Protein AF-A0AAW7KCE6-F1 (afdb_monomer_lite)

Sequence (113 aa):
MSLTISEEVKQRLAPFLTETNTFLLVANDGSNPYSSAEGCCMIGDRFIIVPVDQAEAPYTETIANDSFHVYTSTYDQMFLTGHLQLVIHPNAGTITLKNESGILDSNMDIYQH

pLDDT: mean 92.65, std 7.61, range [62.03, 98.44]

Structure (mmCIF, N/CA/C/O backbone):
data_AF-A0AAW7KCE6-F1
#
_entry.id   AF-A0AAW7KCE6-F1
#
loop_
_atom_site.group_PDB
_atom_site.id
_atom_site.type_symbol
_atom_site.label_atom_id
_atom_site.label_alt_id
_atom_site.label_comp_id
_atom_site.label_asym_id
_atom_site.label_entity_id
_atom_site.label_seq_id
_atom_site.pdbx_PDB_ins_code
_atom_site.Cartn_x
_atom_site.Cartn_y
_atom_site.Cartn_z
_atom_site.occupancy
_atom_site.B_iso_or_equiv
_atom_site.auth_seq_id
_atom_site.auth_comp_id
_atom_site.auth_asym_id
_atom_site.auth_atom_id
_atom_site.pdbx_PDB_model_num
ATOM 1 N N . MET A 1 1 ? -6.923 -13.444 -1.304 1.00 94.06 1 MET A N 1
ATOM 2 C CA . MET A 1 1 ? -6.755 -12.403 -0.267 1.00 94.06 1 MET A CA 1
ATOM 3 C C . MET A 1 1 ? -7.714 -11.259 -0.548 1.00 94.06 1 MET A C 1
ATOM 5 O O . MET A 1 1 ? -8.136 -11.104 -1.691 1.00 94.06 1 MET A O 1
ATOM 9 N N . SER A 1 2 ? -8.066 -10.489 0.474 1.00 97.25 2 SER A N 1
ATOM 10 C CA . SER A 1 2 ? -8.848 -9.255 0.342 1.00 97.25 2 SER A CA 1
ATOM 11 C C . SER A 1 2 ? -8.248 -8.171 1.225 1.00 97.25 2 SER A C 1
ATOM 13 O O . SER A 1 2 ? -7.477 -8.482 2.130 1.00 97.25 2 SER A O 1
ATOM 15 N N . LEU A 1 3 ? -8.585 -6.916 0.951 1.00 98.44 3 LEU A N 1
ATOM 16 C CA . LEU A 1 3 ? -8.053 -5.755 1.648 1.00 98.44 3 LEU A CA 1
ATOM 17 C C . LEU A 1 3 ? -9.186 -4.819 2.065 1.00 98.44 3 LEU A C 1
ATOM 19 O O . LEU A 1 3 ? -9.964 -4.381 1.221 1.00 98.44 3 LEU A O 1
ATOM 23 N N . THR A 1 4 ? -9.220 -4.449 3.343 1.00 98.31 4 THR A N 1
ATOM 24 C CA . THR A 1 4 ? -10.021 -3.326 3.852 1.00 98.31 4 THR A CA 1
ATOM 25 C C . THR A 1 4 ? -9.119 -2.122 4.101 1.00 98.31 4 THR A C 1
ATOM 27 O O . THR A 1 4 ? -8.015 -2.260 4.623 1.00 98.31 4 THR A O 1
ATOM 30 N N . ILE A 1 5 ? -9.591 -0.923 3.766 1.00 98.00 5 ILE A N 1
ATOM 31 C CA . ILE A 1 5 ? -8.844 0.327 3.954 1.00 98.00 5 ILE A CA 1
ATOM 32 C C . ILE A 1 5 ? -9.684 1.251 4.831 1.00 98.00 5 ILE A C 1
ATOM 34 O O .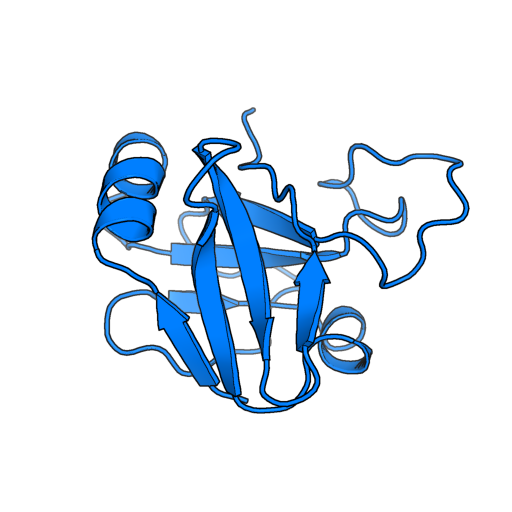 ILE A 1 5 ? -10.846 1.500 4.504 1.00 98.00 5 ILE A O 1
ATOM 38 N N . SER A 1 6 ? -9.123 1.732 5.943 1.00 97.50 6 SER A N 1
ATOM 39 C CA . SER A 1 6 ? -9.818 2.678 6.824 1.00 97.50 6 SER A CA 1
ATOM 40 C C . SER A 1 6 ? -10.028 4.024 6.129 1.00 97.50 6 SER A C 1
ATOM 42 O O . SER A 1 6 ? -9.249 4.410 5.257 1.00 97.50 6 SER A O 1
ATOM 44 N N . GLU A 1 7 ? -11.065 4.760 6.523 1.00 97.00 7 GLU A N 1
ATOM 45 C CA . GLU A 1 7 ? -11.390 6.057 5.917 1.00 97.00 7 GLU A CA 1
ATOM 46 C C . GLU A 1 7 ? -10.234 7.061 6.025 1.00 97.00 7 GLU A C 1
ATOM 48 O O . GLU A 1 7 ? -9.966 7.809 5.088 1.00 97.00 7 GLU A O 1
ATOM 53 N N . GLU A 1 8 ? -9.483 7.036 7.123 1.00 96.62 8 GLU A N 1
ATOM 54 C CA . GLU A 1 8 ? -8.312 7.890 7.323 1.00 96.62 8 GLU A CA 1
ATOM 55 C C . GLU A 1 8 ? -7.185 7.562 6.335 1.00 96.62 8 GLU A C 1
ATOM 57 O O . GLU A 1 8 ? -6.525 8.467 5.822 1.00 96.62 8 GLU A O 1
ATOM 62 N N . VAL A 1 9 ? -6.978 6.278 6.021 1.00 97.19 9 VAL A N 1
ATOM 63 C CA . VAL A 1 9 ? -6.010 5.884 4.988 1.00 97.19 9 VAL A CA 1
ATOM 64 C C . VAL A 1 9 ? -6.502 6.322 3.610 1.00 97.19 9 VAL A C 1
ATOM 66 O O . VAL A 1 9 ? -5.711 6.874 2.848 1.00 97.19 9 VAL A O 1
ATOM 69 N N . LYS A 1 10 ? -7.798 6.169 3.301 1.00 96.06 10 LYS A N 1
ATOM 70 C CA . LYS A 1 10 ? -8.374 6.659 2.033 1.00 96.06 10 LYS A CA 1
ATOM 71 C C . LYS A 1 10 ? -8.138 8.159 1.855 1.00 96.06 10 LYS A C 1
ATOM 73 O O . LYS A 1 10 ? -7.683 8.586 0.798 1.00 96.06 10 LYS A O 1
ATOM 78 N N . GLN A 1 11 ? -8.374 8.950 2.903 1.00 95.00 11 GLN A N 1
ATOM 79 C CA . GLN A 1 11 ? -8.121 10.395 2.895 1.00 95.00 11 GLN A CA 1
ATOM 80 C C . GLN A 1 11 ? -6.646 10.731 2.662 1.00 95.00 11 GLN A C 1
ATOM 82 O O . GLN A 1 11 ? -6.343 11.694 1.961 1.00 95.00 11 GLN A O 1
ATOM 87 N N . ARG A 1 12 ? -5.722 9.941 3.221 1.00 94.44 12 ARG A N 1
ATOM 88 C CA . ARG A 1 12 ? -4.283 10.138 3.012 1.00 94.44 12 ARG A CA 1
ATOM 89 C C . ARG A 1 12 ? -3.813 9.706 1.622 1.00 94.44 12 ARG A C 1
ATOM 91 O O . ARG A 1 12 ? -2.869 10.304 1.120 1.00 94.44 12 ARG A O 1
ATOM 98 N N . LEU A 1 13 ? -4.446 8.708 1.010 1.00 94.00 13 LEU A N 1
ATOM 99 C CA . LEU A 1 13 ? -4.130 8.266 -0.352 1.00 94.00 13 LEU A CA 1
ATOM 100 C C . LEU A 1 13 ? -4.686 9.209 -1.423 1.00 94.00 13 LEU A C 1
ATOM 102 O O . LEU A 1 13 ? -4.059 9.369 -2.465 1.00 94.00 13 LEU A O 1
ATOM 106 N N . ALA A 1 14 ? -5.825 9.854 -1.160 1.00 93.62 14 ALA A N 1
ATOM 107 C CA . ALA A 1 14 ? -6.542 10.678 -2.134 1.00 93.62 14 ALA A CA 1
ATOM 108 C C . ALA A 1 14 ? -5.680 11.704 -2.906 1.00 93.62 14 ALA A C 1
ATOM 110 O O . ALA A 1 14 ? -5.898 11.837 -4.105 1.00 93.62 14 ALA A O 1
ATOM 111 N N . PRO A 1 15 ? -4.694 12.404 -2.306 1.00 93.94 15 PRO A N 1
ATOM 112 C CA . PRO A 1 15 ? -3.859 13.357 -3.043 1.00 93.94 15 PRO A CA 1
ATOM 113 C C . PRO A 1 15 ? -2.890 12.723 -4.050 1.00 93.94 15 PRO A C 1
ATOM 115 O O . PRO A 1 15 ? -2.360 13.438 -4.895 1.00 93.94 15 PRO A O 1
ATOM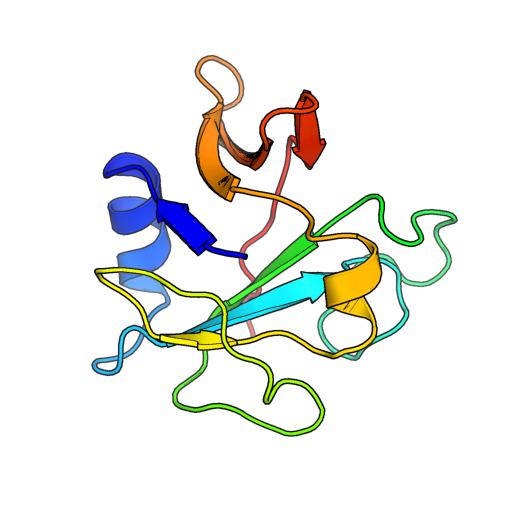 118 N N . PHE A 1 16 ? -2.612 11.422 -3.927 1.00 92.31 16 PHE A N 1
ATOM 119 C CA . PHE A 1 16 ? -1.633 10.709 -4.753 1.00 92.31 16 PHE A CA 1
ATOM 120 C C . PHE A 1 16 ? -2.275 9.849 -5.839 1.00 92.31 16 PHE A C 1
ATOM 122 O O . PHE A 1 16 ? -1.600 9.441 -6.779 1.00 92.31 16 PHE A O 1
ATOM 129 N N . LEU A 1 17 ? -3.559 9.534 -5.686 1.00 89.25 17 LEU A N 1
ATOM 130 C CA . LEU A 1 17 ? -4.291 8.697 -6.621 1.00 89.25 17 LEU A CA 1
ATOM 131 C C . LEU A 1 17 ? -4.851 9.536 -7.766 1.00 89.25 17 LEU A C 1
ATOM 133 O O . LEU A 1 17 ? -5.267 10.681 -7.585 1.00 89.25 17 LEU A O 1
ATOM 137 N N . THR A 1 18 ? -4.893 8.932 -8.947 1.00 84.69 18 THR A N 1
ATOM 138 C CA . THR A 1 18 ? -5.588 9.492 -10.104 1.00 84.69 18 THR A CA 1
ATOM 139 C C . THR A 1 18 ? -7.060 9.076 -10.099 1.00 84.69 18 THR A C 1
ATOM 141 O O . THR A 1 18 ? -7.536 8.408 -9.176 1.00 84.69 18 THR A O 1
ATOM 144 N N . GLU A 1 19 ? -7.815 9.466 -11.130 1.00 84.31 19 GLU A N 1
ATOM 145 C CA . GLU A 1 19 ? -9.252 9.170 -11.231 1.00 84.31 19 GLU A CA 1
ATOM 146 C C . GLU A 1 19 ? -9.573 7.666 -11.203 1.00 84.31 19 GLU A C 1
ATOM 148 O O . GLU A 1 19 ? -10.701 7.280 -10.896 1.00 84.31 19 GLU A O 1
ATOM 153 N N . THR A 1 20 ? -8.592 6.804 -11.490 1.00 86.25 20 THR A N 1
ATOM 154 C CA . THR A 1 20 ? -8.771 5.349 -11.501 1.00 86.25 20 THR A CA 1
ATOM 155 C C . THR A 1 20 ? -8.688 4.713 -10.117 1.00 86.25 20 THR A C 1
ATOM 157 O O . THR A 1 20 ? -8.944 3.516 -10.012 1.00 86.25 20 THR A O 1
ATOM 160 N N . ASN A 1 21 ? -8.339 5.455 -9.054 1.00 93.50 21 ASN A N 1
ATOM 161 C CA . ASN A 1 21 ? -8.182 4.917 -7.692 1.00 93.50 21 ASN A CA 1
ATOM 162 C C . ASN A 1 21 ? -7.378 3.601 -7.666 1.00 93.50 21 ASN A C 1
ATOM 164 O O . ASN A 1 21 ? -7.750 2.632 -6.998 1.00 93.50 21 ASN A O 1
ATOM 168 N N . THR A 1 22 ? -6.301 3.550 -8.451 1.00 96.25 22 THR A N 1
ATOM 169 C CA . THR A 1 22 ? -5.487 2.348 -8.636 1.00 96.25 22 THR A CA 1
ATOM 170 C C . THR A 1 22 ? -4.152 2.488 -7.909 1.00 96.25 22 THR A C 1
ATOM 172 O O . THR A 1 22 ? -3.527 3.548 -7.916 1.00 96.25 22 THR A O 1
ATOM 175 N N . PHE A 1 23 ? -3.707 1.420 -7.250 1.00 97.44 23 PHE A N 1
ATOM 176 C CA . PHE A 1 23 ? -2.373 1.370 -6.657 1.00 97.44 23 PHE A CA 1
ATOM 177 C C . PHE A 1 23 ? -1.822 -0.055 -6.597 1.00 97.44 23 PHE A C 1
ATOM 179 O O . PHE A 1 23 ? -2.564 -1.041 -6.648 1.00 97.44 23 PHE A O 1
ATOM 186 N N . LEU A 1 24 ? -0.505 -0.154 -6.445 1.00 97.75 24 LEU A N 1
ATOM 187 C CA . LEU A 1 24 ? 0.204 -1.393 -6.166 1.00 97.75 24 LEU A CA 1
ATOM 188 C C . LEU A 1 24 ? 0.505 -1.501 -4.669 1.00 97.75 24 LEU A C 1
ATOM 190 O O . LEU A 1 24 ? 0.903 -0.520 -4.036 1.00 97.75 24 LEU A O 1
ATOM 194 N N . LEU A 1 25 ? 0.345 -2.696 -4.109 1.00 97.62 25 LEU A N 1
ATOM 195 C CA . LEU A 1 25 ? 0.840 -3.054 -2.783 1.00 97.62 25 LEU A CA 1
ATOM 196 C C . LEU A 1 25 ? 2.007 -4.024 -2.959 1.00 97.62 25 LEU A C 1
ATOM 198 O O . LEU A 1 25 ? 1.793 -5.181 -3.326 1.00 97.62 25 LEU A O 1
ATOM 202 N N . VAL A 1 26 ? 3.229 -3.547 -2.733 1.00 95.94 26 VAL A N 1
ATOM 203 C CA . VAL A 1 26 ? 4.456 -4.274 -3.104 1.00 95.94 26 VAL A CA 1
ATOM 204 C C . VAL A 1 26 ? 5.433 -4.336 -1.939 1.00 95.94 26 VAL A C 1
ATOM 206 O O . VAL A 1 26 ? 5.396 -3.477 -1.050 1.00 95.94 26 VAL A O 1
ATOM 209 N N . ALA A 1 27 ? 6.304 -5.345 -1.922 1.00 94.56 27 ALA A N 1
ATOM 210 C CA . ALA A 1 27 ? 7.372 -5.426 -0.937 1.00 94.56 27 ALA A CA 1
ATOM 211 C C . ALA A 1 27 ? 8.313 -4.219 -1.056 1.00 94.56 27 ALA A C 1
ATOM 213 O O . ALA A 1 27 ? 8.627 -3.736 -2.144 1.00 94.56 27 ALA A O 1
ATOM 214 N N . ASN A 1 28 ? 8.787 -3.736 0.084 1.00 93.00 28 ASN A N 1
ATOM 215 C CA . ASN A 1 28 ? 9.798 -2.697 0.185 1.00 93.00 28 ASN A CA 1
ATOM 216 C C . ASN A 1 28 ? 11.089 -3.299 0.757 1.00 93.00 28 ASN A C 1
ATOM 218 O O . ASN A 1 28 ? 11.498 -2.974 1.870 1.00 93.00 28 ASN A O 1
ATOM 222 N N . ASP A 1 29 ? 11.695 -4.213 -0.000 1.00 88.88 29 ASP A N 1
ATOM 223 C CA . ASP A 1 29 ? 12.812 -5.065 0.429 1.00 88.88 29 ASP A CA 1
ATOM 224 C C . ASP A 1 29 ? 14.020 -5.076 -0.534 1.00 88.88 29 ASP A C 1
ATOM 226 O O . ASP A 1 29 ? 14.896 -5.934 -0.443 1.00 88.88 29 ASP A O 1
ATOM 230 N N . GLY A 1 30 ? 14.066 -4.139 -1.480 1.00 88.38 30 GLY A N 1
ATOM 231 C CA . GLY A 1 30 ? 15.101 -4.022 -2.508 1.00 88.38 30 GLY A CA 1
ATOM 232 C C . GLY A 1 30 ? 14.918 -4.957 -3.708 1.00 88.38 30 GLY A C 1
ATOM 233 O O . GLY A 1 30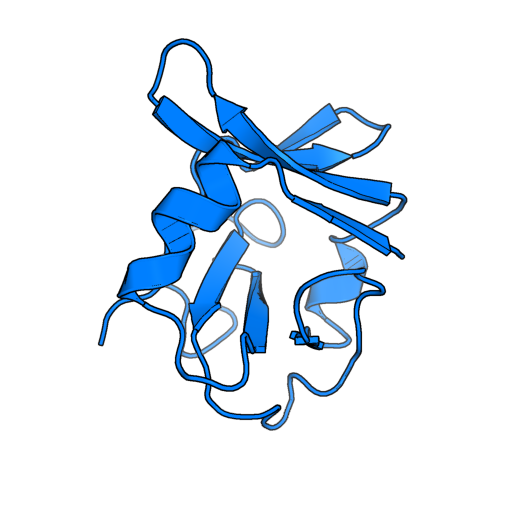 ? 15.737 -4.924 -4.623 1.00 88.38 30 GLY A O 1
ATOM 234 N N . SER A 1 31 ? 13.866 -5.783 -3.740 1.00 87.62 31 SER A N 1
ATOM 235 C CA . SER A 1 31 ? 13.611 -6.718 -4.850 1.00 87.62 31 SER A CA 1
ATOM 236 C C . SER A 1 31 ? 13.047 -6.060 -6.111 1.00 87.62 31 SER A C 1
ATOM 238 O O . SER A 1 31 ? 12.991 -6.699 -7.164 1.00 87.62 31 SER A O 1
ATOM 240 N N . ASN A 1 32 ? 12.610 -4.800 -6.023 1.00 90.25 32 ASN A N 1
ATOM 241 C CA . ASN A 1 32 ? 11.900 -4.125 -7.098 1.00 90.25 32 ASN A CA 1
ATOM 242 C C . ASN A 1 32 ? 12.186 -2.613 -7.187 1.00 90.25 32 ASN A C 1
ATOM 244 O O . ASN A 1 32 ? 12.669 -2.033 -6.214 1.00 90.25 32 ASN A O 1
ATOM 248 N N . PRO A 1 33 ? 11.860 -1.961 -8.326 1.00 91.19 33 PRO A N 1
ATOM 249 C CA . PRO A 1 33 ? 12.204 -0.557 -8.580 1.00 91.19 33 PRO A CA 1
ATOM 250 C C . PRO A 1 33 ? 11.546 0.469 -7.649 1.00 91.19 33 PRO A C 1
ATOM 252 O O . PRO A 1 33 ? 12.001 1.609 -7.596 1.00 91.19 33 PRO A O 1
ATOM 255 N N . TYR A 1 34 ? 10.477 0.097 -6.939 1.00 92.44 34 TYR A N 1
ATOM 256 C CA . TYR A 1 34 ? 9.777 0.984 -6.004 1.00 92.44 34 TYR A CA 1
ATOM 257 C C . TYR A 1 34 ? 10.359 0.952 -4.600 1.00 92.44 34 TYR A C 1
ATOM 259 O O . TYR A 1 34 ? 10.003 1.780 -3.758 1.00 92.44 34 TYR A O 1
ATOM 267 N N . SER A 1 35 ? 11.231 -0.013 -4.321 1.00 88.25 35 SER A N 1
ATOM 268 C CA . SER A 1 35 ? 11.768 -0.171 -2.987 1.00 88.25 35 SER A CA 1
ATOM 269 C C . SER A 1 35 ? 12.770 0.928 -2.642 1.00 88.25 35 SER A C 1
ATOM 271 O O . SER A 1 35 ? 13.695 1.223 -3.390 1.00 88.25 35 SER A O 1
ATOM 273 N N . SER A 1 36 ? 12.619 1.482 -1.442 1.00 83.81 36 SER A N 1
ATOM 274 C CA . SER A 1 36 ? 13.573 2.390 -0.805 1.00 83.81 36 SER A CA 1
ATOM 275 C C . SER A 1 36 ? 14.558 1.674 0.130 1.00 83.81 36 SER A C 1
ATOM 277 O O . SER A 1 36 ? 15.382 2.325 0.770 1.00 83.81 36 SER A O 1
ATOM 279 N N . ALA A 1 37 ? 14.480 0.343 0.234 1.00 78.62 37 ALA A N 1
ATOM 280 C CA . ALA A 1 37 ? 15.222 -0.478 1.192 1.00 78.62 37 ALA A CA 1
ATOM 281 C C . ALA A 1 37 ? 16.394 -1.252 0.556 1.00 78.62 37 ALA A C 1
ATOM 283 O O . ALA A 1 37 ? 16.712 -2.366 0.981 1.00 78.62 37 ALA A O 1
ATOM 284 N N . GLU A 1 38 ? 17.045 -0.681 -0.461 1.00 66.12 38 GLU A N 1
ATOM 285 C CA . GLU A 1 38 ? 18.192 -1.308 -1.125 1.00 66.12 38 GLU A CA 1
ATOM 286 C C . GLU A 1 38 ? 19.274 -1.728 -0.108 1.00 66.12 38 GLU A C 1
ATOM 288 O O . GLU A 1 38 ? 19.783 -0.920 0.670 1.00 66.12 38 GLU A O 1
ATOM 293 N N . GLY A 1 39 ? 19.630 -3.017 -0.098 1.00 62.03 39 GLY A N 1
ATOM 294 C CA . GLY A 1 39 ? 20.696 -3.553 0.756 1.00 62.03 39 GLY A CA 1
ATOM 295 C C . GLY A 1 39 ? 20.332 -3.779 2.231 1.00 62.03 39 GLY A C 1
ATOM 296 O O . GLY A 1 39 ? 21.208 -4.166 3.008 1.00 62.03 39 GLY A O 1
ATOM 297 N N . CYS A 1 40 ? 19.074 -3.587 2.641 1.00 62.66 40 CYS A N 1
ATOM 298 C CA . CYS A 1 40 ? 18.602 -3.976 3.972 1.00 62.66 40 CYS A CA 1
ATOM 299 C C . CYS A 1 40 ? 18.077 -5.424 3.984 1.00 62.66 40 CYS A C 1
ATOM 301 O O . CYS A 1 40 ? 17.363 -5.848 3.082 1.00 62.66 40 CYS A O 1
ATOM 303 N N . CYS A 1 41 ? 18.384 -6.189 5.039 1.00 67.31 41 CYS A N 1
ATOM 304 C CA . CYS A 1 41 ? 17.799 -7.516 5.280 1.00 67.31 41 CYS A CA 1
ATOM 305 C C . CYS A 1 41 ? 16.327 -7.390 5.723 1.00 67.31 41 CYS A C 1
ATOM 307 O O . CYS A 1 41 ? 16.023 -7.626 6.888 1.00 67.31 41 CYS A O 1
ATOM 309 N N . MET A 1 42 ? 15.438 -6.957 4.827 1.00 77.00 42 MET A N 1
ATOM 310 C CA . MET A 1 42 ? 14.016 -6.682 5.109 1.00 77.00 42 MET A CA 1
ATOM 311 C C . MET A 1 42 ? 13.065 -7.449 4.173 1.00 77.00 42 MET A C 1
ATOM 313 O O . MET A 1 42 ? 11.947 -7.006 3.925 1.00 77.00 42 MET A O 1
ATOM 317 N N . ILE A 1 43 ? 13.514 -8.592 3.639 1.00 81.12 43 ILE A N 1
ATOM 318 C CA . ILE A 1 43 ? 12.741 -9.449 2.725 1.00 81.12 43 ILE A CA 1
ATOM 319 C C . ILE A 1 43 ? 11.381 -9.785 3.336 1.00 81.12 43 ILE A C 1
ATOM 321 O O . ILE A 1 43 ? 11.320 -10.453 4.364 1.00 81.12 43 ILE A O 1
ATOM 325 N N . GLY A 1 44 ? 10.306 -9.337 2.684 1.00 77.81 44 GLY A N 1
ATOM 326 C CA . GLY A 1 44 ? 8.928 -9.608 3.103 1.00 77.81 44 GLY A CA 1
ATOM 327 C C . GLY A 1 44 ? 8.461 -8.925 4.397 1.00 77.81 44 GLY A C 1
ATOM 328 O O . GLY A 1 44 ? 7.332 -9.172 4.814 1.00 77.81 44 GLY A O 1
ATOM 329 N N . ASP A 1 45 ? 9.287 -8.070 5.010 1.00 86.06 45 ASP A N 1
ATOM 330 C CA . ASP A 1 45 ? 9.005 -7.428 6.308 1.00 86.06 45 ASP A CA 1
ATOM 331 C C . ASP A 1 45 ? 8.530 -5.973 6.179 1.00 86.06 45 ASP A C 1
ATOM 333 O O . ASP A 1 45 ? 8.075 -5.368 7.151 1.00 86.06 45 ASP A O 1
ATOM 337 N N . ARG A 1 46 ? 8.659 -5.377 4.990 1.00 92.94 46 ARG A N 1
ATOM 338 C CA . ARG A 1 46 ? 8.192 -4.017 4.710 1.00 92.94 46 ARG A CA 1
ATOM 339 C C . ARG A 1 46 ? 7.439 -3.965 3.403 1.00 92.94 46 ARG A C 1
ATOM 341 O O . ARG A 1 46 ? 7.749 -4.704 2.469 1.00 92.94 46 ARG A O 1
ATOM 348 N N . PHE A 1 47 ? 6.494 -3.039 3.323 1.00 95.81 47 PHE A N 1
ATOM 349 C CA . PHE A 1 47 ? 5.665 -2.839 2.144 1.00 95.81 47 PHE A CA 1
ATOM 350 C C . PHE A 1 47 ? 5.525 -1.353 1.826 1.00 95.81 47 PHE A C 1
ATOM 352 O O . PHE A 1 47 ? 5.665 -0.484 2.688 1.00 95.81 47 PHE A O 1
ATOM 359 N N . ILE A 1 48 ? 5.238 -1.056 0.566 1.00 95.81 48 ILE A N 1
ATOM 360 C CA . ILE A 1 48 ? 5.022 0.304 0.079 1.00 95.81 48 ILE A CA 1
ATOM 361 C C . ILE A 1 48 ? 3.778 0.346 -0.806 1.00 95.81 48 ILE A C 1
ATOM 363 O O . ILE A 1 48 ? 3.460 -0.616 -1.511 1.00 95.81 48 ILE A O 1
ATOM 367 N N . ILE A 1 49 ? 3.047 1.458 -0.722 1.00 97.50 49 ILE A N 1
ATOM 368 C CA . ILE A 1 49 ? 1.910 1.743 -1.600 1.00 97.50 49 ILE A CA 1
ATOM 369 C C . ILE A 1 49 ? 2.421 2.547 -2.788 1.00 97.50 49 ILE A C 1
ATOM 371 O O . ILE A 1 49 ? 3.011 3.607 -2.592 1.00 97.50 49 ILE A O 1
ATOM 375 N N . VAL A 1 50 ? 2.159 2.080 -4.007 1.00 96.75 50 VAL A N 1
ATOM 376 C CA . VAL A 1 50 ? 2.575 2.756 -5.243 1.00 96.75 50 VAL A CA 1
ATOM 377 C C . VAL A 1 50 ? 1.337 3.188 -6.028 1.00 96.75 50 VAL A C 1
ATOM 379 O O . VAL A 1 50 ? 0.694 2.347 -6.655 1.00 96.75 50 VAL A O 1
ATOM 382 N N . PRO A 1 51 ? 0.950 4.471 -5.982 1.00 96.19 51 PRO A N 1
ATOM 383 C CA . PRO A 1 51 ? -0.113 5.006 -6.829 1.00 96.19 51 PRO A CA 1
ATOM 384 C C . PRO A 1 51 ? 0.237 4.827 -8.311 1.00 96.19 51 PRO A C 1
ATOM 386 O O . PRO A 1 51 ? 1.334 5.190 -8.728 1.00 96.19 51 PRO A O 1
ATOM 389 N N . VAL A 1 52 ? -0.686 4.279 -9.102 1.00 94.81 52 VAL A N 1
ATOM 390 C CA . VAL A 1 52 ? -0.504 4.071 -10.549 1.00 94.81 52 VAL A CA 1
ATOM 391 C C . VAL A 1 52 ? -1.823 4.299 -11.281 1.00 94.81 52 VAL A C 1
ATOM 393 O O . VAL A 1 52 ? -2.891 4.176 -10.692 1.00 94.81 52 VAL A O 1
ATOM 396 N N . ASP A 1 53 ? -1.770 4.576 -12.582 1.00 93.50 53 ASP A N 1
ATOM 397 C CA . ASP A 1 53 ? -2.989 4.716 -13.391 1.00 93.50 53 ASP A CA 1
ATOM 398 C C . ASP A 1 53 ? -3.622 3.368 -13.754 1.00 93.50 53 ASP A C 1
ATOM 400 O O . ASP A 1 53 ? -4.841 3.270 -13.908 1.00 93.50 53 ASP A O 1
ATOM 404 N N . GLN A 1 54 ? -2.794 2.331 -13.896 1.00 93.38 54 GLN A N 1
ATOM 405 C CA . GLN A 1 54 ? -3.179 0.983 -14.309 1.00 93.38 54 GLN A CA 1
ATOM 406 C C . GLN A 1 54 ? -2.170 -0.052 -13.799 1.00 93.38 54 GLN A C 1
ATOM 408 O O . GLN A 1 54 ? -1.053 0.297 -13.421 1.00 93.38 54 GLN A O 1
ATOM 413 N N . ALA A 1 55 ? -2.548 -1.332 -13.835 1.00 93.50 55 ALA A N 1
ATOM 414 C CA . ALA A 1 55 ? -1.622 -2.426 -13.561 1.00 93.50 55 ALA A CA 1
ATOM 415 C C . ALA A 1 55 ? -0.454 -2.443 -14.560 1.00 93.50 55 ALA A C 1
ATOM 417 O O . ALA A 1 55 ? -0.626 -2.158 -15.748 1.00 93.50 55 ALA A O 1
ATOM 418 N N . GLU A 1 56 ? 0.715 -2.866 -14.095 1.00 94.25 56 GLU A N 1
ATOM 419 C CA . GLU A 1 56 ? 1.924 -3.012 -14.903 1.00 94.25 56 GLU A CA 1
ATOM 420 C C . GLU A 1 56 ? 2.649 -4.306 -14.532 1.00 94.25 56 GLU A C 1
ATOM 422 O O . GLU A 1 56 ? 2.533 -4.784 -13.409 1.00 94.25 56 GLU A O 1
ATOM 427 N N . ALA A 1 57 ? 3.405 -4.901 -15.455 1.00 94.25 57 ALA A N 1
ATOM 428 C CA . ALA A 1 57 ? 4.146 -6.123 -15.154 1.00 94.25 57 ALA A CA 1
ATOM 429 C C . ALA A 1 57 ? 5.352 -5.831 -14.231 1.00 94.25 57 ALA A C 1
ATOM 431 O O . ALA A 1 57 ? 6.078 -4.874 -14.494 1.00 94.25 57 ALA A O 1
ATOM 432 N N . PRO A 1 58 ? 5.630 -6.668 -13.208 1.00 95.62 58 PRO A N 1
ATOM 433 C CA . PRO A 1 58 ? 4.990 -7.954 -12.897 1.00 95.62 58 PRO A CA 1
ATOM 434 C C . PRO A 1 58 ? 3.782 -7.872 -11.935 1.00 95.62 58 PRO A C 1
ATOM 436 O O . PRO A 1 58 ? 3.304 -8.903 -11.465 1.00 95.62 58 PRO A O 1
ATOM 439 N N . TYR A 1 59 ? 3.290 -6.677 -11.618 1.00 97.31 59 TYR A N 1
ATOM 440 C CA . TYR A 1 59 ? 2.206 -6.411 -10.666 1.00 97.31 59 TYR A CA 1
ATOM 441 C C . TYR A 1 59 ? 0.815 -6.518 -11.296 1.00 97.31 59 TYR A C 1
ATOM 443 O O . TYR A 1 59 ? 0.070 -5.545 -11.405 1.00 97.31 59 TYR A O 1
ATOM 451 N N . THR A 1 60 ? 0.461 -7.718 -11.739 1.00 97.00 60 THR A N 1
ATOM 452 C CA . THR A 1 60 ? -0.833 -7.982 -12.389 1.00 97.00 60 THR A CA 1
ATOM 453 C C . THR A 1 60 ? -1.815 -8.740 -11.503 1.00 97.00 60 THR A C 1
ATOM 455 O O . THR A 1 60 ? -2.979 -8.890 -11.871 1.00 97.00 60 THR A O 1
ATOM 458 N N . GLU A 1 61 ? -1.377 -9.221 -10.340 1.00 97.69 61 GLU A N 1
ATOM 459 C CA . GLU A 1 61 ? -2.222 -9.992 -9.434 1.00 97.69 61 GLU A CA 1
ATOM 460 C C . GLU A 1 61 ? -3.148 -9.072 -8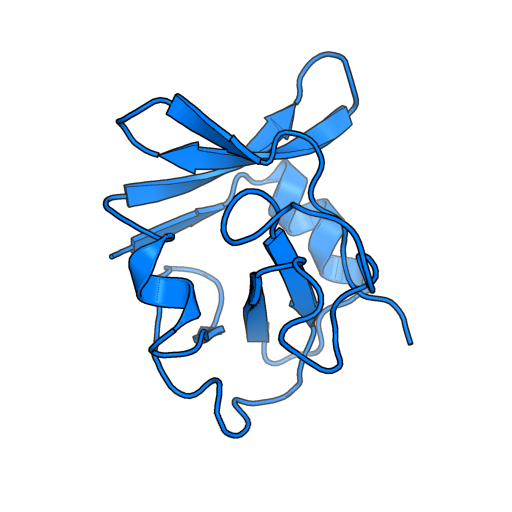.643 1.00 97.69 61 GLU A C 1
ATOM 462 O O . GLU A 1 61 ? -2.700 -8.102 -8.040 1.00 97.69 61 GLU A O 1
ATOM 467 N N . THR A 1 62 ? -4.441 -9.380 -8.597 1.00 97.38 62 THR A N 1
ATOM 468 C CA . THR A 1 62 ? -5.433 -8.517 -7.938 1.00 97.38 62 THR A CA 1
ATOM 469 C C . THR A 1 62 ? -5.627 -8.862 -6.465 1.00 97.38 62 THR A C 1
ATOM 471 O O . THR A 1 62 ? -5.769 -10.035 -6.106 1.00 97.38 62 THR A O 1
ATOM 474 N N . ILE A 1 63 ? -5.774 -7.839 -5.625 1.00 98.00 63 ILE A N 1
ATOM 475 C CA . ILE A 1 63 ? -6.261 -7.957 -4.247 1.00 98.00 63 ILE A CA 1
ATOM 476 C C . ILE A 1 63 ? -7.698 -7.435 -4.206 1.00 98.00 63 ILE A C 1
ATOM 478 O O . ILE A 1 63 ? -7.961 -6.292 -4.573 1.00 98.00 63 ILE A O 1
ATOM 482 N N . ALA A 1 64 ? -8.642 -8.267 -3.759 1.00 98.06 64 ALA A N 1
ATOM 483 C CA . ALA A 1 64 ? -10.049 -7.874 -3.701 1.00 98.06 64 ALA A CA 1
ATOM 484 C C . 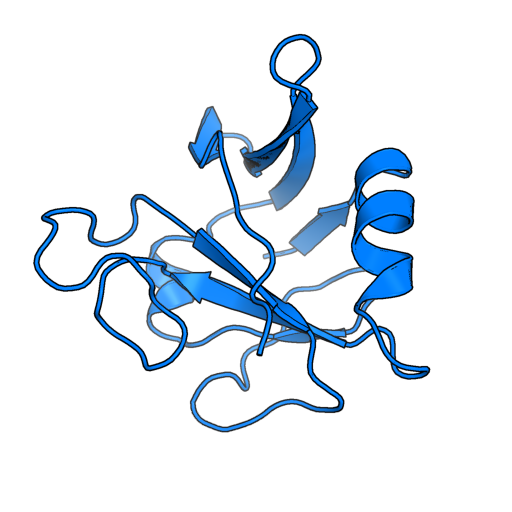ALA A 1 64 ? -10.254 -6.690 -2.737 1.00 98.06 64 ALA A C 1
ATOM 486 O O . ALA A 1 64 ? -9.869 -6.774 -1.568 1.00 98.06 64 ALA A O 1
ATOM 487 N N . ASN A 1 65 ? -10.873 -5.611 -3.219 1.00 97.25 65 ASN A N 1
ATOM 488 C CA . ASN A 1 65 ? -11.161 -4.395 -2.464 1.00 97.25 65 ASN A CA 1
ATOM 489 C C . ASN A 1 65 ? -12.420 -3.704 -3.021 1.00 97.25 65 ASN A C 1
ATOM 491 O O . ASN A 1 65 ? -12.684 -3.774 -4.219 1.00 97.25 65 ASN A O 1
ATOM 495 N N . ASP A 1 66 ? -13.176 -3.026 -2.156 1.00 93.25 66 ASP A N 1
ATOM 496 C CA . ASP A 1 66 ? -14.469 -2.429 -2.520 1.00 93.25 66 ASP A CA 1
ATOM 497 C C . ASP A 1 66 ? -14.366 -1.026 -3.146 1.00 93.25 66 ASP A C 1
ATOM 499 O O . ASP A 1 66 ? -15.338 -0.532 -3.713 1.00 93.25 66 ASP A O 1
ATOM 503 N N . SER A 1 67 ? -13.236 -0.332 -2.989 1.00 91.94 67 SER A N 1
ATOM 504 C CA . SER A 1 67 ? -13.094 1.096 -3.332 1.00 91.94 67 SER A CA 1
ATOM 505 C C . SER A 1 67 ? -11.924 1.411 -4.268 1.00 91.94 67 SER A C 1
ATOM 507 O O . SER A 1 67 ? -11.897 2.496 -4.841 1.00 91.94 67 SER A O 1
ATOM 509 N N . PHE A 1 68 ? -10.970 0.495 -4.418 1.00 96.38 68 PHE A N 1
ATOM 510 C CA . PHE A 1 68 ? -9.736 0.692 -5.173 1.00 96.38 68 PHE A CA 1
ATOM 511 C C . PHE A 1 68 ? -9.446 -0.516 -6.056 1.00 96.38 68 PHE A C 1
ATOM 513 O O . PHE A 1 68 ? -9.794 -1.651 -5.720 1.00 96.38 68 PHE A O 1
ATOM 520 N N . HIS A 1 69 ? -8.732 -0.279 -7.151 1.00 97.56 69 HIS A N 1
ATOM 521 C CA . HIS A 1 69 ? -8.098 -1.349 -7.910 1.00 97.56 69 HIS A CA 1
ATOM 522 C C . HIS A 1 69 ? -6.703 -1.584 -7.337 1.00 97.56 69 HIS A C 1
ATOM 524 O O . HIS A 1 69 ? -5.822 -0.735 -7.450 1.00 97.56 69 HIS A O 1
ATOM 530 N N . VAL A 1 70 ? -6.521 -2.726 -6.676 1.00 98.19 70 VAL A N 1
ATOM 531 C CA . VAL A 1 70 ? -5.287 -3.028 -5.948 1.00 98.19 70 VAL A CA 1
ATOM 532 C C . VAL A 1 70 ? -4.572 -4.179 -6.622 1.00 98.19 70 VAL A C 1
ATOM 534 O O . VAL A 1 70 ? -5.131 -5.274 -6.735 1.00 98.19 70 VAL A O 1
ATOM 537 N N . TYR A 1 71 ? -3.334 -3.929 -7.036 1.00 98.25 71 TYR A N 1
ATOM 538 C CA . TYR A 1 71 ? -2.496 -4.925 -7.687 1.00 98.25 71 TYR A CA 1
ATOM 539 C C . TYR A 1 71 ? -1.241 -5.240 -6.874 1.00 98.25 71 TYR A C 1
ATOM 541 O O . TYR A 1 71 ? -0.810 -4.472 -6.016 1.00 98.25 71 TYR A O 1
ATOM 549 N N . THR A 1 72 ? -0.665 -6.406 -7.119 1.00 98.00 72 THR A N 1
ATOM 550 C CA . THR A 1 72 ? 0.554 -6.897 -6.476 1.00 98.00 72 THR A CA 1
ATOM 551 C C . THR A 1 72 ? 1.233 -7.922 -7.391 1.00 98.00 72 THR A C 1
ATOM 553 O O . THR A 1 72 ? 0.706 -8.244 -8.459 1.00 98.00 72 THR A O 1
ATOM 556 N N . SER A 1 73 ? 2.407 -8.430 -7.018 1.00 97.12 73 SER A N 1
ATOM 557 C CA . SER A 1 73 ? 3.096 -9.486 -7.771 1.00 97.12 73 SER A CA 1
ATOM 558 C C . SER A 1 73 ? 2.909 -10.859 -7.124 1.00 97.12 73 SER A C 1
ATOM 560 O O . SER A 1 73 ? 2.644 -10.968 -5.928 1.00 97.12 73 SER A O 1
ATOM 562 N N . THR A 1 74 ? 3.120 -11.938 -7.885 1.00 96.00 74 THR A N 1
ATOM 563 C CA . THR A 1 74 ? 3.140 -13.307 -7.334 1.00 96.00 74 THR A CA 1
ATOM 564 C C . THR A 1 74 ? 4.165 -13.470 -6.203 1.00 96.00 74 THR A C 1
ATOM 566 O O . THR A 1 74 ? 3.929 -14.235 -5.272 1.00 96.00 74 THR A O 1
ATOM 569 N N . TYR A 1 75 ? 5.292 -12.752 -6.268 1.00 94.44 75 TYR A N 1
ATOM 570 C CA . TYR A 1 75 ? 6.313 -12.755 -5.218 1.00 94.44 75 TYR A CA 1
ATOM 571 C C . TYR A 1 75 ? 5.780 -12.123 -3.925 1.00 94.44 75 TYR A C 1
ATOM 573 O O . TYR A 1 75 ? 5.831 -12.745 -2.867 1.00 94.44 75 TYR A O 1
ATOM 581 N N . ASP A 1 76 ? 5.182 -10.936 -4.019 1.00 95.31 76 ASP A N 1
ATOM 582 C CA . ASP A 1 76 ? 4.656 -10.204 -2.860 1.00 95.31 76 ASP A CA 1
ATOM 583 C C . ASP A 1 76 ? 3.512 -10.964 -2.162 1.00 95.31 76 ASP A C 1
ATOM 585 O O . ASP A 1 76 ? 3.385 -10.940 -0.934 1.00 95.31 76 ASP A O 1
ATOM 589 N N . GLN A 1 77 ? 2.705 -11.713 -2.926 1.00 94.88 77 GLN A N 1
ATOM 590 C CA . GLN A 1 77 ? 1.631 -12.555 -2.383 1.00 94.88 77 GLN A CA 1
ATOM 591 C C . GLN A 1 77 ? 2.118 -13.626 -1.399 1.00 94.88 77 GLN A C 1
ATOM 593 O O . GLN A 1 77 ? 1.327 -14.093 -0.578 1.00 94.88 77 GLN A O 1
ATOM 598 N N . MET A 1 78 ? 3.398 -14.011 -1.447 1.00 93.25 78 MET A N 1
ATOM 599 C CA . MET A 1 78 ? 3.976 -14.953 -0.481 1.00 93.25 78 MET A CA 1
ATOM 600 C C . MET A 1 78 ? 3.947 -14.399 0.951 1.00 93.25 78 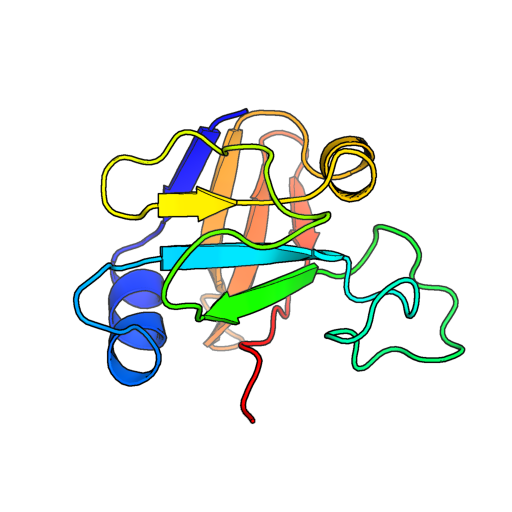MET A C 1
ATOM 602 O O . MET A 1 78 ? 3.891 -15.176 1.903 1.00 93.25 78 MET A O 1
ATOM 606 N N . PHE A 1 79 ? 3.947 -13.072 1.098 1.00 93.69 79 PHE A N 1
ATOM 607 C CA . PHE A 1 79 ? 3.946 -12.369 2.382 1.00 93.69 79 PHE A CA 1
ATOM 608 C C . PHE A 1 79 ? 2.575 -11.748 2.700 1.00 93.69 79 PHE A C 1
ATOM 610 O O . PHE A 1 79 ? 2.166 -11.665 3.860 1.00 93.69 79 PHE A O 1
ATOM 617 N N . LEU A 1 80 ? 1.815 -11.372 1.668 1.00 95.12 80 LEU A N 1
ATOM 618 C CA . LEU A 1 80 ? 0.471 -10.801 1.778 1.00 95.12 80 LEU A CA 1
ATOM 619 C C . LEU A 1 80 ? -0.598 -11.896 1.928 1.00 95.12 80 LEU A C 1
ATOM 621 O O . LEU A 1 80 ? -1.268 -12.291 0.974 1.00 95.12 80 LEU A O 1
ATOM 625 N N . THR A 1 81 ? -0.783 -12.396 3.149 1.00 92.31 81 THR A N 1
ATOM 626 C CA . THR A 1 81 ? -1.707 -13.509 3.431 1.00 92.31 81 THR A CA 1
ATOM 627 C C . THR A 1 81 ? -2.958 -13.074 4.199 1.00 92.31 81 THR A C 1
ATOM 629 O O . THR A 1 81 ? -2.934 -12.110 4.963 1.00 92.31 81 THR A O 1
ATOM 632 N N . GLY A 1 82 ? -4.060 -13.812 4.012 1.00 94.88 82 GLY A N 1
ATOM 633 C CA . GLY A 1 82 ? -5.307 -13.617 4.765 1.00 94.88 82 GLY A CA 1
ATOM 634 C C . GLY A 1 82 ? -6.148 -12.417 4.316 1.00 94.88 82 GLY A C 1
ATOM 635 O O . GLY A 1 82 ? -6.236 -12.111 3.116 1.00 94.88 82 GLY A O 1
ATOM 636 N N . HIS A 1 83 ? -6.811 -11.788 5.289 1.00 97.88 83 HIS A N 1
ATOM 637 C CA . HIS A 1 83 ? -7.537 -10.532 5.137 1.00 97.88 83 HIS A CA 1
ATOM 638 C C . HIS A 1 83 ? -6.664 -9.363 5.594 1.00 97.88 83 HIS A C 1
ATOM 640 O O . HIS A 1 83 ? -6.426 -9.149 6.783 1.00 97.88 83 HIS A O 1
ATOM 646 N N . LEU A 1 84 ? -6.212 -8.579 4.625 1.00 98.38 84 LEU A N 1
ATOM 647 C CA . LEU A 1 84 ? -5.362 -7.424 4.846 1.00 98.38 84 LEU A CA 1
ATOM 648 C C . LEU A 1 84 ? -6.187 -6.227 5.316 1.00 98.38 84 LEU A C 1
ATOM 650 O O . LEU A 1 84 ? -7.333 -6.019 4.908 1.00 98.38 84 LEU A O 1
ATOM 654 N N . GLN A 1 85 ? -5.571 -5.396 6.146 1.00 98.44 85 GLN A N 1
ATOM 655 C CA . GLN A 1 85 ? -6.140 -4.145 6.619 1.00 98.44 85 GLN A CA 1
ATOM 656 C C . GLN A 1 85 ? -5.084 -3.048 6.580 1.00 98.44 85 GLN A C 1
ATOM 658 O O . GLN A 1 85 ? -4.019 -3.194 7.182 1.00 98.44 85 GLN A O 1
ATOM 663 N N . LEU A 1 86 ? -5.415 -1.936 5.925 1.00 98.38 86 LEU A N 1
ATOM 664 C CA . LEU A 1 86 ? -4.666 -0.688 6.017 1.00 98.38 86 LEU A CA 1
ATOM 665 C C . LEU A 1 86 ? -5.388 0.259 6.971 1.00 98.38 86 LEU A C 1
ATOM 667 O O . LEU A 1 86 ? -6.540 0.634 6.742 1.00 98.38 86 LEU A O 1
ATOM 671 N N . VAL A 1 87 ? -4.703 0.644 8.044 1.00 98.19 87 VAL A N 1
ATOM 672 C CA . VAL A 1 87 ? -5.227 1.538 9.086 1.00 98.19 87 VAL A CA 1
ATOM 673 C C . VAL A 1 87 ? -4.188 2.587 9.461 1.00 98.19 87 VAL A C 1
ATOM 675 O O . VAL A 1 87 ? -2.994 2.374 9.266 1.00 98.19 87 VAL A O 1
ATOM 678 N N . ILE A 1 88 ? -4.617 3.707 10.041 1.00 97.62 88 ILE A N 1
ATOM 679 C CA . ILE A 1 88 ? -3.686 4.656 10.659 1.00 97.62 88 ILE A CA 1
ATOM 680 C C . ILE A 1 88 ? -3.334 4.184 12.069 1.00 97.62 88 ILE A C 1
ATOM 682 O O . ILE A 1 88 ? -4.211 3.904 12.888 1.00 97.62 88 ILE A O 1
ATOM 686 N N . HIS A 1 89 ? -2.038 4.111 12.367 1.00 94.56 89 HIS A N 1
ATOM 687 C CA . HIS A 1 89 ? -1.559 3.834 13.709 1.00 94.56 89 HIS A CA 1
ATOM 688 C C . HIS A 1 89 ? -1.996 4.969 14.656 1.00 94.56 89 HIS A C 1
ATOM 690 O O . HIS A 1 89 ? -1.631 6.122 14.419 1.00 94.56 89 HIS A O 1
ATOM 696 N N . PRO A 1 90 ? -2.690 4.686 15.776 1.00 88.19 90 PRO A N 1
ATOM 697 C CA . PRO A 1 90 ? -3.344 5.714 16.595 1.00 88.19 90 PRO A CA 1
ATOM 698 C C . PRO A 1 90 ? -2.378 6.744 17.201 1.00 88.19 90 PRO A C 1
ATOM 700 O O . PRO A 1 90 ? -2.733 7.908 17.336 1.00 88.19 90 PRO A O 1
ATOM 703 N N . ASN A 1 91 ? -1.152 6.325 17.543 1.00 90.69 91 ASN A N 1
ATOM 704 C CA . ASN A 1 91 ? -0.154 7.208 18.164 1.00 90.69 91 ASN A CA 1
ATOM 705 C C . ASN A 1 91 ? 0.879 7.774 17.175 1.00 90.69 91 ASN A C 1
ATOM 707 O O . ASN A 1 91 ? 1.176 8.961 17.212 1.00 90.69 91 ASN A O 1
ATOM 711 N N . ALA A 1 92 ? 1.450 6.929 16.311 1.00 91.38 92 ALA A N 1
ATOM 712 C CA . ALA A 1 92 ? 2.470 7.339 15.349 1.00 91.38 92 ALA A CA 1
ATOM 713 C C . ALA A 1 92 ? 1.893 8.096 14.141 1.00 91.38 92 ALA A C 1
ATOM 715 O O . ALA A 1 92 ? 2.622 8.809 13.459 1.00 91.38 92 ALA A O 1
ATOM 716 N N . GLY A 1 93 ? 0.595 7.937 13.857 1.00 93.56 93 GLY A N 1
ATOM 717 C CA . GLY A 1 93 ? -0.038 8.530 12.684 1.00 93.56 93 GLY A CA 1
ATOM 718 C C . GLY A 1 93 ? 0.487 7.966 11.362 1.00 93.56 93 GLY A C 1
ATOM 719 O O . GLY A 1 93 ? 0.306 8.607 10.334 1.00 93.56 93 GLY A O 1
ATOM 720 N N . THR A 1 94 ? 1.152 6.811 11.371 1.00 96.06 94 THR A N 1
ATOM 721 C CA . THR A 1 94 ? 1.698 6.118 10.194 1.00 96.06 94 THR A CA 1
ATOM 722 C C . THR A 1 94 ? 0.655 5.178 9.597 1.00 96.06 94 THR A C 1
ATOM 724 O O . THR A 1 94 ? -0.312 4.817 10.270 1.00 96.06 94 THR A O 1
ATOM 727 N N . ILE A 1 95 ? 0.816 4.777 8.335 1.00 98.06 95 ILE A N 1
ATOM 728 C CA . ILE A 1 95 ? -0.023 3.721 7.756 1.00 98.06 95 ILE A CA 1
ATOM 729 C C . ILE A 1 95 ? 0.516 2.374 8.247 1.00 98.06 95 ILE A C 1
ATOM 731 O O . ILE A 1 95 ? 1.712 2.108 8.175 1.00 98.06 95 ILE A O 1
ATOM 735 N N . THR A 1 96 ? -0.368 1.531 8.771 1.00 98.00 96 THR A N 1
ATOM 736 C CA . THR A 1 96 ? -0.064 0.177 9.234 1.00 98.00 96 THR A CA 1
ATOM 737 C C . THR A 1 96 ? -0.796 -0.834 8.365 1.00 98.00 96 THR A C 1
ATOM 739 O O . THR A 1 96 ? -2.023 -0.771 8.245 1.00 98.00 96 THR A O 1
ATOM 742 N N . LEU A 1 97 ? -0.048 -1.794 7.826 1.00 98.12 97 LEU A N 1
ATOM 743 C CA . LEU A 1 97 ? -0.564 -3.019 7.236 1.00 98.12 97 LEU A CA 1
ATOM 744 C C . LEU A 1 97 ? -0.587 -4.122 8.283 1.00 98.12 97 LEU A C 1
ATOM 746 O O . LEU A 1 97 ? 0.401 -4.398 8.965 1.00 98.12 97 LEU A O 1
ATOM 750 N N . LYS A 1 98 ? -1.729 -4.784 8.393 1.00 97.56 98 LYS A N 1
ATOM 751 C CA . LYS A 1 98 ? -1.923 -5.917 9.293 1.00 97.56 98 LYS A CA 1
ATOM 752 C C . LYS A 1 98 ? -2.883 -6.926 8.683 1.00 97.56 98 LYS A C 1
ATOM 754 O O . LYS A 1 98 ? -3.623 -6.599 7.757 1.00 97.56 98 LYS A O 1
ATOM 759 N N . ASN A 1 99 ? -2.895 -8.124 9.238 1.00 97.19 99 ASN A N 1
ATOM 760 C CA . ASN A 1 99 ? -3.894 -9.149 8.965 1.00 97.19 99 ASN A CA 1
ATOM 761 C C . ASN A 1 99 ? -4.334 -9.815 10.279 1.00 97.19 99 ASN A C 1
ATOM 763 O O . ASN A 1 99 ? -4.078 -9.297 11.371 1.00 97.19 99 ASN A O 1
ATOM 767 N N . GLU A 1 100 ? -5.005 -10.960 10.193 1.00 96.38 100 GLU A N 1
ATOM 768 C CA . GLU A 1 100 ? -5.488 -11.709 11.357 1.00 96.38 100 GLU A CA 1
ATOM 769 C C . GLU A 1 100 ? -4.359 -12.234 12.258 1.00 96.38 100 GLU A C 1
ATOM 771 O O . GLU A 1 100 ? -4.583 -12.462 13.446 1.00 96.38 100 GLU A O 1
ATOM 776 N N . SER A 1 101 ? -3.150 -12.398 11.714 1.00 94.56 101 SER A N 1
ATOM 777 C CA . SER A 1 101 ? -1.966 -12.871 12.443 1.00 94.56 101 SER A CA 1
ATOM 778 C C . SER A 1 101 ? -1.221 -11.749 13.170 1.00 94.56 101 SER A C 1
ATOM 780 O O . SER A 1 101 ? -0.374 -12.033 14.017 1.00 94.56 101 SER A O 1
ATOM 782 N N . GLY A 1 102 ? -1.526 -10.483 12.873 1.00 95.19 102 GLY A N 1
ATOM 783 C CA . GLY A 1 102 ? -0.901 -9.324 13.504 1.00 95.19 102 GLY A CA 1
ATOM 784 C C . GLY A 1 102 ? -0.446 -8.264 12.507 1.00 95.19 102 GLY A C 1
ATOM 785 O O . GLY A 1 102 ? -0.931 -8.185 11.380 1.00 95.19 102 GLY A O 1
ATOM 786 N N . ILE A 1 103 ? 0.464 -7.402 12.960 1.00 95.62 103 ILE A N 1
ATOM 787 C CA . ILE A 1 103 ? 1.046 -6.332 12.145 1.00 95.62 103 ILE A CA 1
ATOM 788 C C . ILE A 1 103 ? 2.066 -6.939 11.180 1.00 95.62 103 ILE A C 1
ATOM 790 O O . ILE A 1 103 ? 2.962 -7.654 11.622 1.00 95.62 103 ILE A O 1
ATOM 794 N N . LEU A 1 104 ? 1.924 -6.624 9.892 1.00 95.31 104 LEU A N 1
ATOM 795 C CA . LEU A 1 104 ? 2.880 -6.979 8.842 1.00 95.31 104 LEU A CA 1
ATOM 796 C C . LEU A 1 104 ? 3.892 -5.848 8.631 1.00 95.31 104 LEU A C 1
ATOM 798 O O . LEU A 1 104 ? 5.081 -6.103 8.552 1.00 95.31 104 LEU A O 1
ATOM 802 N N . ASP A 1 105 ? 3.425 -4.596 8.615 1.00 95.12 105 ASP A N 1
ATOM 803 C CA . ASP A 1 105 ? 4.276 -3.403 8.584 1.00 95.12 105 ASP A CA 1
ATOM 804 C C . ASP A 1 105 ? 3.580 -2.269 9.348 1.00 95.12 105 ASP A C 1
ATOM 806 O O . ASP A 1 105 ? 2.410 -1.971 9.115 1.00 95.12 105 ASP A O 1
ATOM 810 N N . SER A 1 106 ? 4.281 -1.641 10.291 1.00 95.00 106 SER A N 1
ATOM 811 C CA . SER A 1 106 ? 3.733 -0.553 11.121 1.00 95.00 106 SER A CA 1
ATOM 812 C C . SER A 1 106 ? 3.975 0.847 10.553 1.00 95.00 106 SER A C 1
ATOM 814 O O . SER A 1 106 ? 3.397 1.818 11.054 1.00 95.00 106 SER A O 1
ATOM 816 N N . ASN A 1 107 ? 4.820 0.965 9.529 1.00 93.88 107 ASN A N 1
ATOM 817 C CA . ASN A 1 107 ? 5.240 2.235 8.959 1.00 93.88 107 ASN A CA 1
ATOM 818 C C . ASN A 1 107 ? 5.394 2.132 7.439 1.00 93.88 107 ASN A C 1
ATOM 820 O O . ASN A 1 107 ? 6.497 2.224 6.892 1.00 93.88 107 ASN A O 1
ATOM 824 N N . MET A 1 108 ? 4.253 1.948 6.780 1.00 95.31 108 MET A N 1
ATOM 825 C CA . MET A 1 108 ? 4.171 1.964 5.331 1.00 95.31 108 MET A CA 1
ATOM 826 C C . MET A 1 108 ? 4.293 3.378 4.777 1.00 95.31 108 MET A C 1
ATOM 828 O O . MET A 1 108 ? 3.592 4.300 5.211 1.00 95.31 108 MET A O 1
ATOM 832 N N . ASP A 1 109 ? 5.118 3.492 3.744 1.00 93.81 109 ASP A N 1
ATOM 833 C CA . ASP A 1 109 ? 5.263 4.695 2.941 1.00 93.81 109 ASP A CA 1
ATOM 834 C C . ASP A 1 109 ? 4.312 4.664 1.730 1.00 93.81 109 ASP A C 1
ATOM 836 O O . ASP A 1 109 ? 3.847 3.607 1.285 1.00 93.81 109 ASP A O 1
ATOM 840 N N . ILE A 1 110 ? 4.029 5.848 1.190 1.00 95.19 110 ILE A N 1
ATOM 841 C CA . ILE A 1 110 ? 3.416 6.014 -0.131 1.00 95.19 110 ILE A CA 1
ATOM 842 C C . ILE A 1 110 ? 4.536 6.479 -1.051 1.00 95.19 110 ILE A C 1
ATOM 844 O O . ILE A 1 110 ? 5.178 7.492 -0.768 1.00 95.19 110 ILE A O 1
ATOM 848 N N . TYR A 1 111 ? 4.783 5.732 -2.119 1.00 94.12 111 TYR A N 1
ATOM 849 C CA . TYR A 1 111 ? 5.796 6.065 -3.105 1.00 94.12 111 TYR A CA 1
ATOM 850 C C . TYR A 1 111 ? 5.476 7.416 -3.760 1.00 94.12 111 TYR A C 1
ATOM 852 O O . TYR A 1 111 ? 4.344 7.665 -4.180 1.00 94.12 111 TYR A O 1
ATOM 860 N N . GLN A 1 112 ? 6.479 8.292 -3.820 1.00 83.31 112 GLN A N 1
ATOM 861 C CA . GLN A 1 112 ? 6.410 9.605 -4.457 1.00 83.31 112 GLN A CA 1
ATOM 862 C C . GLN A 1 112 ? 7.518 9.665 -5.512 1.00 83.31 112 GLN A C 1
ATOM 864 O O . GLN A 1 112 ? 8.673 9.389 -5.188 1.00 83.31 112 GLN A O 1
ATOM 869 N N . HIS A 1 113 ? 7.149 9.978 -6.756 1.00 62.84 113 HIS A N 1
ATOM 870 C CA . HIS A 1 113 ? 8.100 10.254 -7.837 1.00 62.84 113 HIS A CA 1
ATOM 871 C C . HIS A 1 113 ? 8.837 11.580 -7.630 1.00 62.84 113 HIS A C 1
ATOM 873 O O . HIS A 1 113 ? 8.200 12.545 -7.147 1.00 62.84 113 HIS A O 1
#

Foldseek 3Di:
DAEDEDPLRVVVCVVVADPQQEKEKEAQCCPDPQHPNNPDPCQLQAIEIEHDPDADPPFPDFHHDDRHTYTYHPRNVVNVDAYWYWDQDPPVRATWIAHPVGTSYNHYYYGDD

Organism: Enterococcus faecalis (NCBI:txid1351)

Radius of gyration: 12.83 Å; chains: 1; bounding box: 35×28×33 Å

Secondary structure (DSSP, 8-state):
-EEEE-HHHHHHHTTT--TT-EEEEEE-SSSSTT-S-TT-S-TTT-EEEEE-SS-BTTB-EEEB-SSSEEEE-TTGGGT--SEEEEEE-TTT--EEEEETTEEEEEEEEE---

InterPro domains:
  IPR000361 Core domain, A-type assembly protein ATAP [PF01521] (1-110)
  IPR035903 HesB-like domain superfamily [G3DSA:2.60.300.12] (1-113)
  IPR035903 HesB-like domain superfamily [SSF89360] (1-112)